Protein AF-A0A0F9VA34-F1 (afdb_monomer_lite)

Secondary structure (DSSP, 8-state):
----B-TT-PBPPHHHHHHHHHHHHHTS-HHHHHHHHHHHHHHHHHHHHHHHHHHHHTHHHHHHHHHHHHHHHHHHHHHHHHHHHHHHHHHHHHHHTT-

Radius of gyration: 20.45 Å; chains: 1; bounding box: 31×44×53 Å

Sequence (99 aa):
MKFWKDKEGKELTYKEFIGRWKDGIQKITPLQQARVQVRSTIIMLIGILAGIIVSIMNFNKIWWVTIILVGVFGFTFMQFVGLMQKKNVLENFERGYIG

Structure (mmCIF, N/CA/C/O backbone):
data_AF-A0A0F9VA34-F1
#
_entry.id   AF-A0A0F9VA34-F1
#
loop_
_atom_site.group_PDB
_atom_site.id
_atom_site.type_symbol
_atom_site.label_atom_id
_atom_site.label_alt_id
_atom_site.label_comp_id
_atom_site.label_asym_id
_atom_site.label_entity_id
_atom_site.label_seq_id
_atom_site.pdbx_PDB_ins_code
_atom_site.Cartn_x
_atom_site.Cartn_y
_atom_site.Cartn_z
_atom_site.occupancy
_atom_site.B_iso_or_equiv
_atom_site.auth_seq_id
_atom_site.auth_comp_id
_atom_site.auth_asym_id
_atom_site.auth_atom_id
_atom_site.pdbx_PDB_model_num
ATOM 1 N N . MET A 1 1 ? -8.102 -33.375 -6.375 1.00 42.12 1 MET A N 1
ATOM 2 C CA . MET A 1 1 ? -7.945 -31.903 -6.430 1.00 42.12 1 MET A CA 1
ATOM 3 C C . MET A 1 1 ? -7.179 -31.540 -7.700 1.00 42.12 1 MET A C 1
ATOM 5 O O . MET A 1 1 ? -5.990 -31.807 -7.761 1.00 42.12 1 MET A O 1
ATOM 9 N N . LYS A 1 2 ? -7.848 -31.018 -8.740 1.00 49.34 2 LYS A N 1
ATOM 10 C CA . LYS A 1 2 ? -7.218 -30.588 -10.007 1.00 49.34 2 LYS A CA 1
ATOM 11 C C . LYS A 1 2 ? -7.083 -29.070 -9.990 1.00 49.34 2 LYS A C 1
ATOM 13 O O . LYS A 1 2 ? -8.072 -28.397 -10.252 1.00 49.34 2 LYS A O 1
ATOM 18 N N . PHE A 1 3 ? -5.922 -28.542 -9.604 1.00 58.56 3 PHE A N 1
ATOM 19 C CA . PHE A 1 3 ? -5.845 -27.126 -9.217 1.00 58.56 3 PHE A CA 1
ATOM 20 C C . PHE A 1 3 ? -5.118 -26.192 -10.191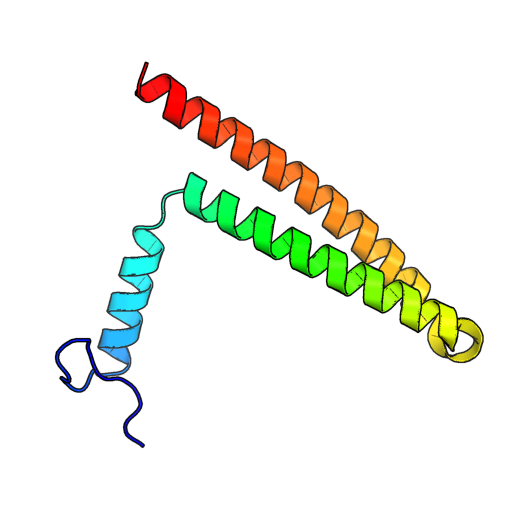 1.00 58.56 3 PHE A C 1
ATOM 22 O O . PHE A 1 3 ? -5.269 -24.986 -10.052 1.00 58.56 3 PHE A O 1
ATOM 29 N N . TRP A 1 4 ? -4.413 -26.683 -11.217 1.00 58.34 4 TRP A N 1
ATOM 30 C CA . TRP A 1 4 ? -3.712 -25.790 -12.153 1.00 58.34 4 TRP A CA 1
ATOM 31 C C . TRP A 1 4 ? -3.734 -26.372 -13.570 1.00 58.34 4 TRP A C 1
ATOM 33 O O . TRP A 1 4 ? -3.036 -27.338 -13.866 1.00 58.34 4 TRP A O 1
ATOM 43 N N . LYS A 1 5 ? -4.581 -25.817 -14.443 1.00 63.84 5 LYS A N 1
ATOM 44 C CA . LYS A 1 5 ? -4.582 -26.105 -15.884 1.00 63.84 5 LYS A CA 1
ATOM 45 C C . LYS A 1 5 ? -4.065 -24.889 -16.644 1.00 63.84 5 LYS A C 1
ATOM 47 O O . LYS A 1 5 ? -4.365 -23.758 -16.270 1.00 63.84 5 LYS A O 1
ATOM 52 N N . ASP A 1 6 ? -3.295 -25.132 -17.696 1.00 65.06 6 ASP A N 1
ATOM 53 C CA . ASP A 1 6 ? -2.885 -24.105 -18.656 1.00 65.06 6 ASP A CA 1
ATOM 54 C C . ASP A 1 6 ? -4.099 -23.578 -19.456 1.00 65.06 6 ASP A C 1
ATOM 56 O O . ASP A 1 6 ? -5.162 -24.202 -19.455 1.00 65.06 6 ASP A O 1
ATOM 60 N N . LYS A 1 7 ? -3.944 -22.474 -20.198 1.00 65.88 7 LYS A N 1
ATOM 61 C CA . LYS A 1 7 ? -4.950 -21.932 -21.135 1.00 65.88 7 LYS A CA 1
ATOM 62 C C . LYS A 1 7 ? -5.392 -22.956 -22.193 1.00 65.88 7 LYS A C 1
ATOM 64 O O . LYS A 1 7 ? -6.493 -22.849 -22.717 1.00 65.88 7 LYS A O 1
ATOM 69 N N . GLU A 1 8 ? -4.557 -23.962 -22.455 1.00 72.44 8 GLU A N 1
ATOM 70 C CA . GLU A 1 8 ? -4.815 -25.100 -23.353 1.00 72.44 8 GLU A CA 1
ATOM 71 C C . GLU A 1 8 ? -5.363 -26.350 -22.632 1.00 72.44 8 GLU A C 1
ATOM 73 O O . GLU A 1 8 ? -5.491 -27.416 -23.227 1.00 72.44 8 GLU A O 1
ATOM 78 N N . GLY A 1 9 ? -5.651 -26.268 -21.330 1.00 66.50 9 GLY A N 1
ATOM 79 C CA . GLY A 1 9 ? -6.235 -27.366 -20.556 1.00 66.50 9 GLY A CA 1
ATOM 80 C C . GLY A 1 9 ? -5.257 -28.452 -20.086 1.00 66.50 9 GLY A C 1
ATOM 81 O O . GLY A 1 9 ? -5.699 -29.394 -19.423 1.00 66.50 9 GLY A O 1
ATOM 82 N N . LYS A 1 10 ? -3.952 -28.319 -20.369 1.00 74.50 10 LYS A N 1
ATOM 83 C CA . LYS A 1 10 ? -2.893 -29.224 -19.882 1.00 74.50 10 LYS A CA 1
ATOM 84 C C . LYS A 1 10 ? -2.678 -29.056 -18.378 1.00 74.50 10 LYS A C 1
ATOM 86 O O . LYS A 1 10 ? -2.666 -27.933 -17.877 1.00 74.50 10 LYS A O 1
ATOM 91 N N . GLU A 1 11 ? -2.532 -30.167 -17.661 1.00 74.31 11 GLU A N 1
ATOM 92 C CA . GLU A 1 11 ? -2.277 -30.159 -16.218 1.00 74.31 11 GLU A CA 1
ATOM 93 C C . GLU A 1 11 ? -0.861 -29.634 -15.956 1.00 74.31 11 GLU A C 1
ATOM 95 O O . GLU A 1 11 ? 0.113 -30.185 -16.458 1.00 74.31 11 GLU A O 1
ATOM 100 N N . LEU A 1 12 ? -0.761 -28.531 -15.215 1.00 69.44 12 LEU A N 1
ATOM 101 C CA . LEU A 1 12 ? 0.508 -27.908 -14.855 1.00 69.44 12 LEU A CA 1
ATOM 102 C C . LEU A 1 12 ? 0.987 -28.468 -13.523 1.00 69.44 12 LEU A C 1
ATOM 104 O O . LEU A 1 12 ? 0.263 -28.444 -12.522 1.00 69.44 12 LEU A O 1
ATOM 108 N N . THR A 1 13 ? 2.242 -28.907 -13.482 1.00 82.19 13 THR A N 1
ATOM 109 C CA . THR A 1 13 ? 2.874 -29.258 -12.210 1.00 82.19 13 THR A CA 1
ATOM 110 C C . THR A 1 13 ? 3.101 -27.980 -11.399 1.00 82.19 13 THR A C 1
ATOM 112 O O . THR A 1 13 ? 3.439 -26.937 -11.957 1.00 82.19 13 THR A O 1
ATOM 115 N N . TYR A 1 14 ? 2.995 -28.038 -10.067 1.00 76.62 14 TYR A N 1
ATOM 116 C CA . TYR A 1 14 ? 3.253 -26.879 -9.193 1.00 76.62 14 TYR A CA 1
ATOM 117 C C . TYR A 1 14 ? 4.604 -26.192 -9.485 1.00 76.62 14 TYR A C 1
ATOM 119 O O . TYR A 1 14 ? 4.690 -24.966 -9.505 1.00 76.62 14 TYR A O 1
ATOM 127 N N . LYS A 1 15 ? 5.648 -26.976 -9.796 1.00 80.06 15 LYS A N 1
ATOM 128 C CA . LYS A 1 15 ? 6.967 -26.462 -10.205 1.00 80.06 15 LYS A CA 1
ATOM 129 C C . LYS A 1 15 ? 6.906 -25.629 -11.491 1.00 80.06 15 LYS A C 1
ATOM 131 O O . LYS A 1 15 ? 7.536 -24.579 -11.563 1.00 80.06 15 LYS A O 1
ATOM 136 N N . GLU A 1 16 ? 6.131 -26.067 -12.480 1.00 78.62 16 GLU A N 1
ATOM 137 C CA . GLU A 1 16 ? 5.958 -25.355 -13.751 1.00 78.62 16 GLU A CA 1
ATOM 138 C C . GLU A 1 16 ? 5.103 -24.099 -13.580 1.00 78.62 16 GLU A C 1
ATOM 140 O O . GLU A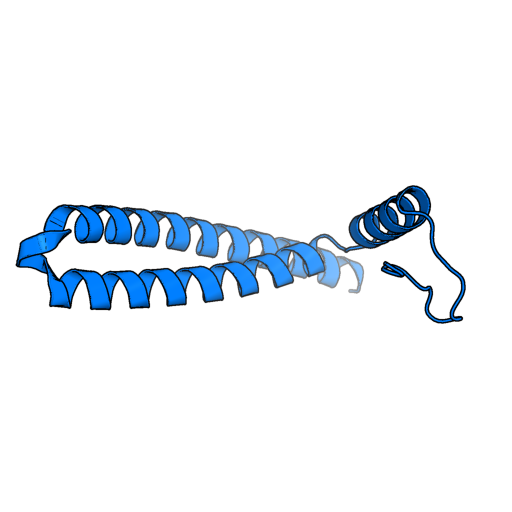 1 16 ? 5.420 -23.058 -14.152 1.00 78.62 16 GLU A O 1
ATOM 145 N N . PHE A 1 17 ? 4.059 -24.163 -12.748 1.00 81.06 17 PHE A N 1
ATOM 146 C CA . PHE A 1 17 ? 3.253 -22.996 -12.394 1.00 81.06 17 PHE A CA 1
ATOM 147 C C . PHE A 1 17 ? 4.104 -21.909 -11.725 1.00 81.06 17 PHE A C 1
ATOM 149 O O . PHE A 1 17 ? 4.084 -20.761 -12.164 1.00 81.06 17 PHE A O 1
ATOM 156 N N . ILE A 1 18 ? 4.903 -22.270 -10.713 1.00 81.50 18 ILE A N 1
ATOM 157 C CA . ILE A 1 18 ? 5.802 -21.329 -10.030 1.00 81.50 18 ILE A CA 1
ATOM 158 C C . ILE A 1 18 ? 6.866 -20.782 -10.986 1.00 81.50 18 ILE A C 1
ATOM 160 O O . ILE A 1 18 ? 7.145 -19.584 -10.949 1.00 81.50 18 ILE A O 1
ATOM 164 N N . GLY A 1 19 ? 7.426 -21.621 -11.865 1.00 83.56 19 GLY A N 1
ATOM 165 C CA . GLY A 1 19 ? 8.370 -21.184 -12.895 1.00 83.56 19 GLY A CA 1
ATOM 166 C C . GLY A 1 19 ? 7.768 -20.114 -13.808 1.00 83.56 19 GLY A C 1
ATOM 167 O O . GLY A 1 19 ? 8.316 -19.021 -13.926 1.00 83.56 19 GLY A O 1
ATOM 168 N N . ARG A 1 20 ? 6.582 -20.376 -14.370 1.00 80.69 20 ARG A N 1
ATOM 169 C CA . ARG A 1 20 ? 5.869 -19.429 -15.246 1.00 80.69 20 ARG A CA 1
ATOM 170 C C . ARG A 1 20 ? 5.422 -18.163 -14.518 1.00 80.69 20 ARG A C 1
ATOM 172 O O . ARG A 1 20 ? 5.468 -17.076 -15.088 1.00 80.69 20 ARG A O 1
ATOM 179 N N . TRP A 1 21 ? 4.997 -18.286 -13.264 1.00 79.62 21 TRP A N 1
ATOM 180 C CA . TRP A 1 21 ? 4.627 -17.146 -12.427 1.00 79.62 21 TRP A CA 1
ATOM 181 C C . TRP A 1 21 ? 5.831 -16.240 -12.148 1.00 79.62 21 TRP A C 1
ATOM 183 O O . TRP A 1 21 ? 5.735 -15.022 -12.302 1.00 79.62 21 TRP A O 1
ATOM 193 N N . LYS A 1 22 ? 6.987 -16.829 -11.815 1.00 80.94 22 LYS A N 1
ATOM 194 C CA . LYS A 1 22 ? 8.236 -16.097 -11.583 1.00 80.94 22 LYS A CA 1
ATOM 195 C C . LYS A 1 22 ? 8.714 -15.383 -12.850 1.00 80.94 22 LYS A C 1
ATOM 197 O O . LYS A 1 22 ? 9.038 -14.201 -12.777 1.00 80.94 22 LYS A O 1
ATOM 202 N N . ASP A 1 23 ? 8.678 -16.058 -13.997 1.00 83.12 23 ASP A N 1
ATOM 203 C CA . ASP A 1 23 ? 8.975 -15.458 -15.305 1.00 83.12 23 ASP A CA 1
ATOM 204 C C . ASP A 1 23 ? 8.036 -14.292 -15.629 1.00 83.12 23 ASP A C 1
ATOM 206 O O . ASP A 1 23 ? 8.465 -13.252 -16.127 1.00 83.12 23 ASP A O 1
ATOM 210 N N . GLY A 1 24 ? 6.744 -14.445 -15.327 1.00 78.06 24 GLY A N 1
ATOM 211 C CA . GLY A 1 24 ? 5.754 -13.386 -15.498 1.00 78.06 24 GLY A CA 1
ATOM 212 C C . GLY A 1 24 ? 6.073 -12.151 -14.657 1.00 78.06 24 GLY A C 1
ATOM 213 O O . GLY A 1 24 ? 5.984 -11.035 -15.160 1.00 78.06 24 GLY A O 1
ATOM 214 N N . ILE A 1 25 ? 6.503 -12.344 -13.408 1.00 75.94 25 ILE A N 1
ATOM 215 C CA . ILE A 1 25 ? 6.890 -11.249 -12.508 1.00 75.94 25 ILE A CA 1
ATOM 216 C C . ILE A 1 25 ? 8.172 -10.561 -12.968 1.00 75.94 25 ILE A C 1
ATOM 218 O O . ILE A 1 25 ? 8.247 -9.336 -12.920 1.00 75.94 25 ILE A O 1
ATOM 222 N N . GLN A 1 26 ? 9.162 -11.316 -13.446 1.00 77.56 26 GLN A N 1
ATOM 223 C CA . GLN A 1 26 ? 10.417 -10.746 -13.948 1.00 77.56 26 GLN A CA 1
ATOM 224 C C . GLN A 1 26 ? 10.222 -9.867 -15.188 1.00 77.56 26 GLN A C 1
ATOM 226 O O . GLN A 1 26 ? 11.019 -8.965 -15.428 1.00 77.56 26 GLN A O 1
ATOM 231 N N . LYS A 1 27 ? 9.155 -10.101 -15.959 1.00 81.12 27 LYS A N 1
ATOM 232 C CA . LYS A 1 27 ? 8.813 -9.312 -17.150 1.00 81.12 27 LYS A CA 1
ATOM 233 C C . LYS A 1 27 ? 8.034 -8.029 -16.841 1.00 81.12 27 LYS A C 1
ATOM 235 O O . LYS A 1 27 ? 7.777 -7.252 -17.758 1.00 81.12 27 LYS A O 1
ATOM 240 N N . ILE A 1 28 ? 7.639 -7.789 -15.588 1.00 79.44 28 ILE A N 1
ATOM 241 C CA . ILE A 1 28 ? 6.927 -6.561 -15.211 1.00 79.44 28 ILE A CA 1
ATOM 242 C C . ILE A 1 28 ? 7.912 -5.392 -15.229 1.00 79.44 28 ILE A C 1
ATOM 244 O O . ILE A 1 28 ? 8.923 -5.402 -14.529 1.00 79.44 28 ILE A O 1
ATOM 248 N N . THR A 1 29 ? 7.593 -4.355 -16.004 1.00 83.69 29 THR A N 1
ATOM 249 C CA . THR A 1 29 ? 8.430 -3.148 -16.063 1.00 83.69 29 THR A CA 1
ATOM 250 C C . THR A 1 29 ? 8.425 -2.402 -14.722 1.00 83.69 29 THR A C 1
ATOM 252 O O . THR A 1 29 ? 7.407 -2.398 -14.015 1.00 83.69 29 THR A O 1
ATOM 255 N N . PRO A 1 30 ? 9.518 -1.704 -14.365 1.00 83.38 30 PRO A N 1
ATOM 256 C CA . PRO A 1 30 ? 9.575 -0.911 -13.139 1.00 83.38 30 PRO A CA 1
ATOM 257 C C . PRO A 1 30 ? 8.426 0.103 -13.016 1.00 83.38 30 PRO A C 1
ATOM 259 O O . PRO A 1 30 ? 7.881 0.284 -11.923 1.00 83.38 30 PRO A O 1
ATOM 262 N N . LEU A 1 31 ? 7.994 0.720 -14.126 1.00 84.81 31 LEU A N 1
ATOM 263 C CA . LEU A 1 31 ? 6.857 1.642 -14.127 1.00 84.81 31 LEU A CA 1
ATOM 264 C C . LEU A 1 31 ? 5.528 0.927 -13.851 1.00 84.81 31 LEU A C 1
ATOM 266 O O . LEU A 1 31 ? 4.704 1.428 -13.078 1.00 84.81 31 LEU A O 1
ATOM 270 N N . GLN A 1 32 ? 5.302 -0.248 -14.447 1.00 85.56 32 GLN A N 1
ATOM 271 C CA . GLN A 1 32 ? 4.106 -1.048 -14.169 1.00 85.56 32 GLN A CA 1
ATOM 272 C C . GLN A 1 32 ? 4.063 -1.486 -12.703 1.00 85.56 32 GLN A C 1
ATOM 274 O O . GLN A 1 32 ? 3.016 -1.361 -12.065 1.00 85.56 32 GLN A O 1
ATOM 279 N N . GLN A 1 33 ? 5.196 -1.917 -12.142 1.00 88.12 33 GLN A N 1
ATOM 280 C CA . GLN A 1 33 ? 5.301 -2.272 -10.728 1.00 88.12 33 GLN A CA 1
ATOM 281 C C . GLN A 1 33 ? 4.972 -1.074 -9.825 1.00 88.12 33 GLN A C 1
ATOM 283 O O . GLN A 1 33 ? 4.138 -1.194 -8.927 1.00 88.12 33 GLN A O 1
ATOM 288 N N . ALA A 1 34 ? 5.554 0.099 -10.101 1.00 89.50 34 ALA A N 1
ATOM 289 C CA . ALA A 1 34 ? 5.276 1.324 -9.355 1.00 89.50 34 ALA A CA 1
ATOM 290 C C . ALA A 1 34 ? 3.794 1.729 -9.448 1.00 89.50 34 ALA A C 1
ATOM 292 O O . ALA A 1 34 ? 3.182 2.089 -8.443 1.00 89.50 34 ALA A O 1
ATOM 293 N N . ARG A 1 35 ? 3.174 1.613 -10.630 1.00 88.75 35 ARG A N 1
ATOM 294 C CA . ARG A 1 35 ? 1.751 1.924 -10.839 1.00 88.75 35 ARG A CA 1
ATOM 295 C C . ARG A 1 35 ? 0.832 1.002 -10.036 1.00 88.75 35 ARG A C 1
ATOM 297 O O . ARG A 1 35 ? -0.139 1.483 -9.452 1.00 88.75 35 ARG A O 1
ATOM 304 N N . VAL A 1 36 ? 1.120 -0.299 -10.010 1.00 91.06 36 VAL A N 1
ATOM 305 C CA . VAL A 1 36 ? 0.364 -1.264 -9.196 1.00 91.06 36 VAL A CA 1
ATOM 306 C C . VAL A 1 36 ? 0.541 -0.951 -7.715 1.00 91.06 36 VAL A C 1
ATOM 308 O O . VAL A 1 36 ? -0.448 -0.883 -6.992 1.00 91.06 36 VAL A O 1
ATOM 311 N N . GLN A 1 37 ? 1.769 -0.678 -7.277 1.00 92.31 37 GLN A N 1
ATOM 312 C CA . GLN A 1 37 ? 2.058 -0.387 -5.877 1.00 92.31 37 GLN A CA 1
ATOM 313 C C . GLN A 1 37 ? 1.327 0.868 -5.384 1.00 92.31 37 GLN A C 1
ATOM 315 O O . GLN A 1 37 ? 0.690 0.820 -4.338 1.00 92.31 37 GLN A O 1
ATOM 320 N N . VAL A 1 38 ? 1.319 1.948 -6.174 1.00 93.25 38 VAL A N 1
ATOM 321 C CA . VAL A 1 38 ? 0.546 3.170 -5.886 1.00 93.25 38 VAL A CA 1
ATOM 322 C C . VAL A 1 38 ? -0.941 2.851 -5.696 1.00 93.25 38 VAL A C 1
ATOM 324 O O . VAL A 1 3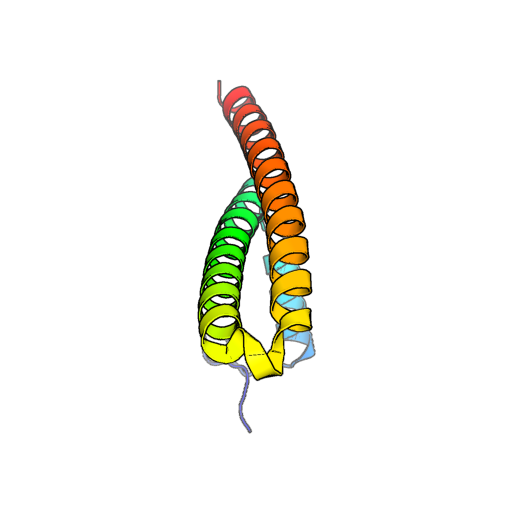8 ? -1.536 3.281 -4.710 1.00 93.25 38 V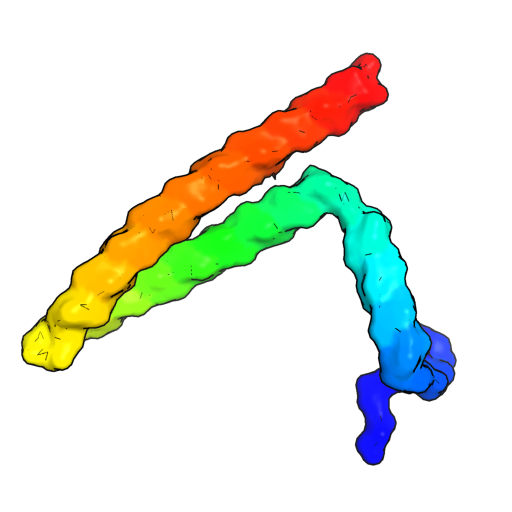AL A O 1
ATOM 327 N N . ARG A 1 39 ? -1.548 2.062 -6.595 1.00 93.19 39 ARG A N 1
ATOM 328 C CA . ARG A 1 39 ? -2.966 1.669 -6.486 1.00 93.19 39 ARG A CA 1
ATOM 329 C C . ARG A 1 39 ? -3.239 0.843 -5.229 1.00 93.19 39 ARG A C 1
ATOM 331 O O . ARG A 1 39 ? -4.207 1.119 -4.526 1.00 93.19 39 ARG A O 1
ATOM 338 N N . SER A 1 40 ? -2.381 -0.126 -4.921 1.00 93.31 40 SER A N 1
ATOM 339 C CA . SER A 1 40 ? -2.509 -0.946 -3.713 1.00 93.31 40 SER A CA 1
ATOM 340 C C . SER A 1 40 ? -2.387 -0.107 -2.441 1.00 93.31 40 SER A C 1
ATOM 342 O O . SER A 1 40 ? -3.171 -0.286 -1.513 1.00 93.31 40 SER A O 1
ATOM 344 N N . THR A 1 41 ? -1.463 0.857 -2.403 1.00 93.00 41 THR A N 1
ATOM 345 C CA . THR A 1 41 ? -1.305 1.760 -1.256 1.00 93.00 41 THR A CA 1
ATOM 346 C C . THR A 1 41 ? -2.520 2.663 -1.049 1.00 93.00 41 THR A C 1
ATOM 348 O O . THR A 1 41 ? -2.896 2.894 0.096 1.00 93.00 41 THR A O 1
ATOM 351 N N . ILE A 1 42 ? -3.201 3.101 -2.114 1.00 93.31 42 ILE A N 1
ATOM 352 C CA . ILE A 1 42 ? -4.474 3.840 -1.991 1.00 93.31 42 ILE A CA 1
ATOM 353 C C . ILE A 1 42 ? -5.543 2.975 -1.314 1.00 93.31 42 ILE A C 1
ATOM 355 O O . ILE A 1 42 ? -6.224 3.445 -0.406 1.00 93.31 42 ILE A O 1
ATOM 359 N N . ILE A 1 43 ? -5.669 1.704 -1.707 1.00 96.12 43 ILE A N 1
ATOM 360 C CA . ILE A 1 43 ? -6.626 0.776 -1.085 1.00 96.12 43 ILE A CA 1
ATOM 361 C C . ILE A 1 43 ? -6.300 0.585 0.403 1.00 96.12 43 ILE A C 1
ATOM 363 O O . ILE A 1 43 ? -7.203 0.628 1.238 1.00 96.12 43 ILE A O 1
ATOM 367 N N . MET A 1 44 ? -5.016 0.440 0.752 1.00 95.56 44 MET A N 1
ATOM 368 C CA . MET A 1 44 ? -4.589 0.360 2.154 1.00 95.56 44 MET A CA 1
ATOM 369 C C . MET A 1 44 ? -4.953 1.625 2.939 1.00 95.56 44 MET A C 1
ATOM 371 O O . MET A 1 44 ? -5.485 1.512 4.039 1.00 95.56 44 MET A O 1
ATOM 375 N N . LEU A 1 45 ? -4.732 2.818 2.376 1.00 95.75 45 LEU A N 1
ATOM 376 C CA . LEU A 1 45 ? -5.106 4.084 3.017 1.00 95.75 45 LEU A CA 1
ATOM 377 C C . LEU A 1 45 ? -6.613 4.169 3.289 1.00 95.75 45 LEU A C 1
ATOM 379 O O . LEU A 1 45 ? -7.007 4.592 4.373 1.00 95.75 45 LEU A O 1
ATOM 383 N N . ILE A 1 46 ? -7.451 3.714 2.352 1.00 96.56 46 ILE A N 1
ATOM 384 C CA . ILE A 1 46 ? -8.908 3.648 2.545 1.00 96.56 46 ILE A CA 1
ATOM 385 C C . ILE A 1 46 ? -9.258 2.689 3.692 1.00 96.56 46 ILE A C 1
ATOM 387 O O . ILE A 1 46 ? -10.063 3.033 4.555 1.00 96.56 46 ILE A O 1
ATOM 391 N N . GLY A 1 47 ? -8.629 1.511 3.738 1.00 96.81 47 GLY A N 1
ATOM 392 C CA . GLY A 1 47 ? -8.834 0.542 4.818 1.00 96.81 47 GLY A CA 1
ATOM 393 C C . GLY A 1 47 ? -8.422 1.081 6.191 1.00 96.81 47 GLY A C 1
ATOM 394 O O . GLY A 1 47 ? -9.152 0.906 7.165 1.00 96.81 47 GLY A O 1
ATOM 395 N N . ILE A 1 48 ? -7.295 1.796 6.264 1.00 96.31 48 ILE A N 1
ATOM 396 C CA . ILE A 1 48 ? -6.833 2.444 7.497 1.00 96.31 48 ILE A CA 1
ATOM 397 C C . ILE A 1 48 ? -7.824 3.529 7.932 1.00 96.31 48 ILE A C 1
ATOM 399 O O . ILE A 1 48 ? -8.201 3.557 9.100 1.00 96.31 48 ILE A O 1
ATOM 403 N N . LEU A 1 49 ? -8.298 4.378 7.012 1.00 95.44 49 LEU A N 1
ATOM 404 C CA . LEU A 1 49 ? -9.306 5.402 7.315 1.00 95.44 49 LEU A CA 1
ATOM 405 C C . LEU A 1 49 ? -10.603 4.785 7.849 1.00 95.44 49 LEU A C 1
ATOM 407 O O . LEU A 1 49 ? -11.120 5.239 8.867 1.00 95.44 49 LEU A O 1
ATOM 411 N N . ALA A 1 50 ? -11.095 3.717 7.218 1.00 96.25 50 ALA A N 1
ATOM 412 C CA . ALA A 1 50 ? -12.259 2.985 7.708 1.00 96.25 50 ALA A CA 1
ATOM 413 C C . ALA A 1 50 ? -12.017 2.412 9.117 1.00 96.25 50 ALA A C 1
ATOM 415 O O . ALA A 1 50 ? -12.869 2.547 9.996 1.00 96.25 50 ALA A O 1
ATOM 416 N N . GLY A 1 51 ? -10.835 1.838 9.362 1.00 94.62 51 GLY A N 1
ATOM 417 C CA . GLY A 1 51 ? -10.431 1.350 10.681 1.00 94.62 51 GLY A CA 1
ATOM 418 C C . GLY A 1 51 ? -10.407 2.452 11.742 1.00 94.62 51 GLY A C 1
ATOM 419 O O . GLY A 1 51 ? -10.904 2.243 12.847 1.00 94.62 51 GLY A O 1
ATOM 420 N N . ILE A 1 52 ? -9.887 3.639 11.406 1.00 94.75 52 ILE A N 1
ATOM 421 C CA . ILE A 1 52 ? -9.871 4.803 12.304 1.00 94.75 52 ILE A CA 1
ATOM 422 C C . ILE A 1 52 ? -11.301 5.196 12.676 1.00 94.75 52 ILE A C 1
ATOM 424 O O . ILE A 1 52 ? -11.593 5.357 13.859 1.00 94.75 52 ILE A O 1
ATOM 428 N N . ILE A 1 53 ? -12.203 5.294 11.695 1.00 94.12 53 ILE A N 1
ATOM 429 C CA . ILE A 1 53 ? -13.613 5.647 11.919 1.00 94.12 53 ILE A CA 1
ATOM 430 C C . ILE A 1 53 ? -14.270 4.658 12.892 1.00 94.12 53 ILE A C 1
ATOM 432 O O . ILE A 1 53 ? -14.847 5.069 13.899 1.00 94.12 53 ILE A O 1
ATOM 436 N N . VAL A 1 54 ? -14.126 3.351 12.649 1.00 93.50 54 VAL A N 1
ATOM 437 C CA . VAL A 1 54 ? -14.697 2.301 13.513 1.00 93.50 54 VAL A CA 1
ATOM 438 C C . VAL A 1 54 ? -14.087 2.323 14.920 1.00 93.50 54 VAL A C 1
ATOM 440 O O . VAL A 1 54 ? -14.796 2.116 15.911 1.00 93.50 54 VAL A O 1
ATOM 443 N N . SER A 1 55 ? -12.785 2.595 15.023 1.00 93.19 55 SER A N 1
ATOM 444 C CA . SER A 1 55 ? -12.071 2.679 16.299 1.00 93.19 55 SER A CA 1
ATOM 445 C C . SER A 1 55 ? -12.514 3.893 17.121 1.00 93.19 55 SER A C 1
ATOM 447 O O . SER A 1 55 ? -12.719 3.778 18.328 1.00 93.19 55 SER A O 1
ATOM 449 N N . ILE A 1 56 ? -12.752 5.040 16.475 1.00 90.75 56 ILE A N 1
ATOM 450 C CA . ILE A 1 56 ? -13.292 6.245 17.123 1.00 90.75 56 ILE A CA 1
ATOM 451 C C . ILE A 1 56 ? -14.725 6.003 17.614 1.00 90.75 56 ILE A C 1
ATOM 453 O O . ILE A 1 56 ? -15.059 6.391 18.730 1.00 90.75 56 ILE A O 1
ATOM 457 N N . MET A 1 57 ? -15.563 5.297 16.851 1.00 91.00 57 MET A N 1
ATOM 458 C CA . MET A 1 57 ? -16.916 4.939 17.307 1.00 91.00 57 MET A CA 1
ATOM 459 C C . MET A 1 57 ? -16.911 4.050 18.565 1.00 91.00 57 MET A C 1
ATOM 461 O O . MET A 1 57 ? -17.865 4.071 19.337 1.00 91.00 57 MET A O 1
ATOM 465 N N . ASN A 1 58 ? -15.831 3.297 18.801 1.00 90.88 58 ASN A N 1
ATOM 466 C CA . ASN A 1 58 ? -15.654 2.415 19.959 1.00 90.88 58 ASN A CA 1
ATOM 467 C C . ASN A 1 58 ? -14.558 2.903 20.924 1.00 90.88 58 ASN A C 1
ATOM 469 O O . ASN A 1 58 ? -13.950 2.098 21.636 1.00 90.88 58 ASN A O 1
ATOM 473 N N . PHE A 1 59 ? -14.307 4.216 20.970 1.00 81.69 59 PHE A N 1
ATOM 474 C CA . PHE A 1 59 ? -13.136 4.796 21.636 1.00 81.69 59 PHE A CA 1
ATOM 475 C C . PHE A 1 59 ? -12.974 4.364 23.101 1.00 81.69 59 PHE A C 1
ATOM 477 O O . PHE A 1 59 ? -11.876 4.003 23.516 1.00 81.69 59 PHE A O 1
ATOM 484 N N . ASN A 1 60 ? -14.070 4.282 23.862 1.00 84.12 60 ASN A N 1
ATOM 485 C CA . ASN A 1 60 ? -14.045 3.881 25.277 1.00 84.12 60 ASN A CA 1
ATOM 486 C C . ASN A 1 60 ? -13.504 2.460 25.516 1.00 84.12 60 ASN A C 1
ATOM 488 O O . ASN A 1 60 ? -13.094 2.144 26.629 1.00 84.12 60 ASN A O 1
ATOM 492 N N . LYS A 1 61 ? -13.509 1.597 24.493 1.00 84.31 61 LYS A N 1
ATOM 493 C CA . LYS A 1 61 ? -13.016 0.216 24.582 1.00 84.31 61 LYS A CA 1
ATOM 494 C C . LYS A 1 61 ? -11.664 0.017 23.904 1.00 84.31 61 LYS A C 1
ATOM 496 O O . LYS A 1 61 ? -10.952 -0.911 24.271 1.00 84.31 61 LYS A O 1
ATOM 501 N N . ILE A 1 62 ? -11.331 0.836 22.901 1.00 90.50 62 ILE A N 1
ATOM 502 C CA . ILE A 1 62 ? -10.210 0.559 21.989 1.00 90.50 62 ILE A CA 1
ATOM 503 C C . ILE A 1 62 ? -9.371 1.811 21.656 1.00 90.50 62 ILE A C 1
ATOM 505 O O . ILE A 1 62 ? -8.824 1.942 20.561 1.00 90.50 62 ILE A O 1
ATOM 509 N N . TRP A 1 63 ? -9.237 2.746 22.600 1.00 88.19 63 TRP A N 1
ATOM 510 C CA . TRP A 1 63 ? -8.527 4.018 22.393 1.00 88.19 63 TRP A CA 1
ATOM 511 C C . TRP A 1 63 ? -7.071 3.855 21.910 1.00 88.19 63 TRP A C 1
ATOM 513 O O . TRP A 1 63 ? -6.610 4.629 21.069 1.00 88.19 63 TRP A O 1
ATOM 523 N N . TRP A 1 64 ? -6.357 2.819 22.365 1.00 92.06 64 TRP A N 1
ATOM 524 C CA . TRP A 1 64 ? -4.985 2.530 21.924 1.00 92.06 64 TRP A CA 1
ATOM 525 C C . TRP A 1 64 ? -4.906 2.122 20.446 1.00 92.06 64 TRP A C 1
ATOM 527 O O . TRP A 1 64 ? -3.949 2.488 19.764 1.00 92.06 64 TRP A O 1
ATOM 537 N N . VAL A 1 65 ? -5.913 1.414 19.916 1.00 92.56 65 VAL A N 1
ATOM 538 C CA . VAL A 1 65 ? -5.958 1.052 18.487 1.00 92.56 65 VAL A CA 1
ATOM 539 C C . VAL A 1 65 ? -6.122 2.302 17.637 1.00 92.56 65 VAL A C 1
ATOM 541 O O . VAL A 1 65 ? -5.473 2.407 16.601 1.00 92.56 65 VAL A O 1
ATOM 544 N N . THR A 1 66 ? -6.893 3.290 18.095 1.00 92.19 66 THR A N 1
ATOM 545 C CA . THR A 1 66 ? -7.016 4.578 17.400 1.00 92.19 66 THR A CA 1
ATOM 546 C C . THR A 1 66 ? -5.657 5.265 17.261 1.00 92.19 66 THR A C 1
ATOM 548 O O . THR A 1 66 ? -5.304 5.695 16.166 1.00 92.19 66 THR A O 1
ATOM 551 N N . ILE A 1 67 ? -4.861 5.318 18.335 1.00 93.56 67 ILE A N 1
ATOM 552 C CA . ILE A 1 67 ? -3.518 5.926 18.307 1.00 93.56 67 ILE A CA 1
ATOM 553 C C . ILE A 1 67 ? -2.603 5.187 17.321 1.00 93.56 67 ILE A C 1
ATOM 555 O O . ILE A 1 67 ? -1.938 5.822 16.501 1.00 93.56 67 ILE A O 1
ATOM 559 N N . ILE A 1 68 ? -2.604 3.851 17.356 1.00 95.50 68 ILE A N 1
ATOM 560 C CA . ILE A 1 68 ? -1.806 3.029 16.435 1.00 95.50 68 ILE A CA 1
ATOM 561 C C . ILE A 1 68 ? -2.232 3.277 14.987 1.00 95.50 68 ILE A C 1
ATOM 563 O O . ILE A 1 68 ? -1.381 3.498 14.129 1.00 95.50 68 ILE A O 1
ATOM 567 N N . LEU A 1 69 ? -3.535 3.279 14.705 1.00 95.19 69 LEU A N 1
ATOM 568 C CA . LEU A 1 69 ? -4.052 3.480 13.355 1.00 95.19 69 LEU A CA 1
ATOM 569 C C . LEU A 1 69 ? -3.714 4.868 12.805 1.00 95.19 69 LEU A C 1
ATOM 571 O O . LEU A 1 69 ? -3.386 4.978 11.628 1.00 95.19 69 LEU A O 1
ATOM 575 N N . VAL A 1 70 ? -3.723 5.909 13.641 1.00 94.62 70 VAL A N 1
ATOM 576 C CA . VAL A 1 70 ? -3.273 7.253 13.247 1.00 94.62 70 VAL A CA 1
ATOM 577 C C . VAL A 1 70 ? -1.775 7.261 12.920 1.00 94.62 70 VAL A C 1
ATOM 579 O O . VAL A 1 70 ? -1.374 7.820 11.899 1.00 94.62 70 VAL A O 1
ATOM 582 N N . GLY A 1 71 ? -0.945 6.591 13.725 1.00 96.38 71 GLY A N 1
ATOM 583 C CA . GLY A 1 71 ? 0.486 6.443 13.434 1.00 96.38 71 GLY A CA 1
ATOM 584 C C . GLY A 1 71 ? 0.746 5.695 12.120 1.00 96.38 71 GLY A C 1
ATOM 585 O O . GLY A 1 71 ? 1.514 6.152 11.271 1.00 96.38 71 GLY A O 1
ATOM 586 N N . VAL A 1 72 ? 0.044 4.578 11.908 1.00 96.31 72 VAL A N 1
ATOM 587 C CA . VAL A 1 72 ? 0.117 3.778 10.674 1.00 96.31 72 VAL A CA 1
ATOM 588 C C . VAL A 1 72 ? -0.388 4.569 9.469 1.00 96.31 72 VAL A C 1
ATOM 590 O O . VAL A 1 72 ? 0.194 4.464 8.388 1.00 96.31 72 VAL A O 1
ATOM 593 N N . PHE A 1 73 ? -1.424 5.391 9.638 1.00 96.31 73 PHE A N 1
ATOM 594 C CA . PHE A 1 73 ? -1.923 6.270 8.586 1.00 96.31 73 PHE A CA 1
ATOM 595 C C . PHE A 1 73 ? -0.843 7.250 8.129 1.00 96.31 73 PHE A C 1
ATOM 597 O O . PHE A 1 73 ? -0.557 7.321 6.935 1.00 96.31 73 PHE A O 1
ATOM 604 N N . GLY A 1 74 ? -0.182 7.936 9.068 1.00 95.25 74 GLY A N 1
ATOM 605 C CA . GLY A 1 74 ? 0.912 8.858 8.757 1.00 95.25 74 GLY A CA 1
ATOM 606 C C . GLY A 1 74 ? 2.074 8.173 8.034 1.00 95.25 74 GLY A C 1
ATOM 607 O O . GLY A 1 74 ? 2.539 8.655 7.000 1.00 95.25 74 GLY A O 1
ATOM 608 N N . PHE A 1 75 ? 2.499 7.003 8.517 1.00 96.31 75 PHE A N 1
ATOM 609 C CA . PHE A 1 75 ? 3.562 6.224 7.877 1.00 96.31 75 PHE A CA 1
ATOM 610 C C . PHE A 1 75 ? 3.187 5.786 6.452 1.00 96.31 75 PHE A C 1
ATOM 612 O O . PHE A 1 75 ? 3.951 5.986 5.506 1.00 96.31 75 PHE A O 1
ATOM 619 N N . THR A 1 76 ? 1.982 5.240 6.280 1.00 94.81 76 THR A N 1
ATOM 620 C CA . THR A 1 76 ? 1.487 4.763 4.979 1.00 94.81 76 THR A CA 1
ATOM 621 C C . THR A 1 76 ? 1.304 5.922 4.000 1.00 94.81 76 THR A C 1
ATOM 623 O O . THR A 1 76 ? 1.567 5.777 2.806 1.00 94.81 76 THR A O 1
ATOM 626 N N . PHE A 1 77 ? 0.912 7.097 4.495 1.00 95.69 77 PHE A N 1
ATOM 627 C CA . PHE A 1 77 ? 0.825 8.312 3.697 1.00 95.69 77 PHE A CA 1
ATOM 628 C C . PHE A 1 77 ? 2.205 8.769 3.203 1.00 95.69 77 PHE A C 1
ATOM 630 O O . PHE A 1 77 ? 2.375 9.026 2.011 1.00 95.69 77 PHE A O 1
ATOM 637 N N . MET A 1 78 ? 3.223 8.786 4.068 1.00 96.75 78 MET A N 1
ATOM 638 C CA . MET A 1 78 ? 4.597 9.101 3.649 1.00 96.75 78 MET A CA 1
ATOM 639 C C . MET A 1 78 ? 5.126 8.101 2.617 1.00 96.75 78 MET A C 1
ATOM 641 O O . MET A 1 78 ? 5.739 8.490 1.620 1.00 96.75 78 MET A O 1
ATOM 645 N N . GLN A 1 79 ? 4.829 6.814 2.800 1.00 94.25 79 GLN A N 1
ATOM 646 C CA . GLN A 1 79 ? 5.157 5.781 1.822 1.00 94.25 79 GLN A CA 1
ATOM 647 C C . GLN A 1 79 ? 4.464 6.036 0.476 1.00 94.25 79 GLN A C 1
ATOM 649 O O . GLN A 1 79 ? 5.092 5.905 -0.576 1.00 94.25 79 GLN A O 1
ATOM 654 N N . PHE A 1 80 ? 3.190 6.430 0.491 1.00 94.56 80 PHE A N 1
ATOM 655 C CA . PHE A 1 80 ? 2.448 6.776 -0.717 1.00 94.56 80 PHE A CA 1
ATOM 656 C C . PHE A 1 80 ? 3.105 7.930 -1.486 1.00 94.56 80 PHE A C 1
ATOM 658 O O . PHE A 1 80 ? 3.303 7.825 -2.698 1.00 94.56 80 PHE A O 1
ATOM 665 N N . VAL A 1 81 ? 3.512 8.994 -0.788 1.00 94.88 81 VAL A N 1
ATOM 666 C CA . VAL A 1 81 ? 4.219 10.133 -1.397 1.00 94.88 81 VAL A CA 1
ATOM 667 C C . VAL A 1 81 ? 5.534 9.685 -2.045 1.00 94.88 81 VAL A C 1
ATOM 669 O O . VAL A 1 81 ? 5.788 10.015 -3.205 1.00 94.88 81 VAL A O 1
ATOM 672 N N . GLY A 1 82 ? 6.341 8.875 -1.354 1.00 93.44 82 GLY A N 1
ATOM 673 C CA . GLY A 1 82 ? 7.591 8.346 -1.912 1.00 93.44 82 GLY A CA 1
ATOM 674 C C . GLY A 1 82 ? 7.374 7.471 -3.155 1.00 93.44 82 GLY A C 1
ATOM 675 O O . GLY A 1 82 ? 8.124 7.554 -4.129 1.00 93.44 82 GLY A O 1
ATOM 676 N N . LEU A 1 83 ? 6.302 6.674 -3.176 1.00 92.88 83 LEU A N 1
ATOM 677 C CA . LEU A 1 83 ? 5.929 5.866 -4.341 1.00 92.88 83 LEU A CA 1
ATOM 678 C C . LEU A 1 83 ? 5.487 6.723 -5.531 1.00 92.88 83 LEU A C 1
ATOM 680 O O . LEU A 1 8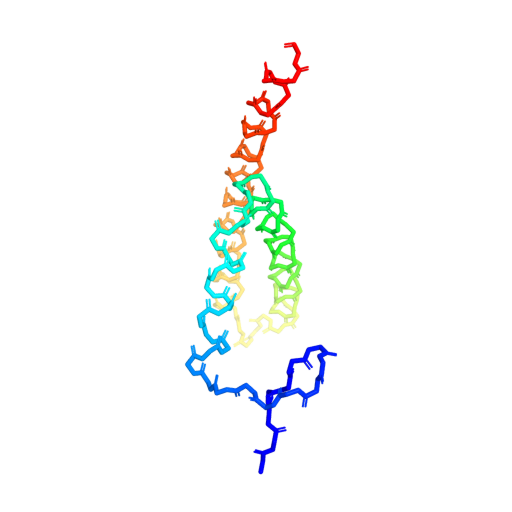3 ? 5.840 6.410 -6.669 1.00 92.88 83 LEU A O 1
ATOM 684 N N . MET A 1 84 ? 4.762 7.814 -5.281 1.00 92.06 84 MET A N 1
ATOM 685 C CA . MET A 1 84 ? 4.376 8.772 -6.320 1.00 92.06 84 MET A CA 1
ATOM 686 C C . MET A 1 84 ? 5.598 9.460 -6.935 1.00 92.06 84 MET A C 1
ATOM 688 O O . MET A 1 84 ? 5.685 9.565 -8.158 1.00 92.06 84 MET A O 1
ATOM 692 N N . GLN A 1 85 ? 6.579 9.854 -6.117 1.00 91.94 85 GLN A N 1
ATOM 693 C CA . GLN A 1 85 ? 7.845 10.406 -6.611 1.00 91.94 85 GLN A CA 1
ATOM 694 C C . GLN A 1 85 ? 8.597 9.389 -7.474 1.00 91.94 85 GLN A C 1
ATOM 696 O O . GLN A 1 85 ? 8.974 9.698 -8.603 1.00 91.94 85 GLN A O 1
ATOM 701 N N . LYS A 1 86 ? 8.742 8.150 -6.989 1.00 90.62 86 LYS A N 1
ATOM 702 C CA . LYS A 1 86 ? 9.392 7.066 -7.736 1.00 90.62 86 LYS A CA 1
ATOM 703 C C . LYS A 1 86 ? 8.707 6.809 -9.081 1.00 90.62 86 LYS A C 1
ATOM 705 O O . LYS A 1 86 ? 9.384 6.665 -10.096 1.00 90.62 86 LYS A O 1
ATOM 710 N N . LYS A 1 87 ? 7.371 6.782 -9.100 1.00 91.50 87 LYS A N 1
ATOM 711 C CA . LYS A 1 87 ? 6.579 6.626 -10.325 1.00 91.50 87 LYS A CA 1
ATOM 712 C C . LYS A 1 87 ? 6.846 7.771 -11.309 1.00 91.50 87 LYS A C 1
ATOM 714 O O . LYS A 1 87 ? 7.101 7.495 -12.474 1.00 91.50 87 LYS A O 1
ATOM 719 N N . ASN A 1 88 ? 6.812 9.024 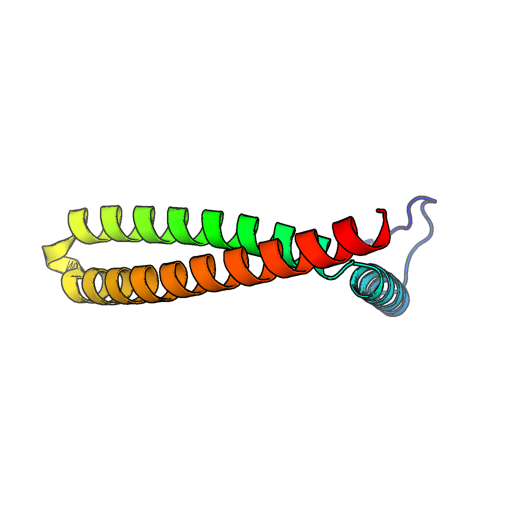-10.853 1.00 88.88 88 ASN A N 1
ATOM 720 C CA . ASN A 1 88 ? 7.033 10.189 -11.716 1.00 88.88 88 ASN A CA 1
ATOM 721 C C . ASN A 1 88 ? 8.445 10.199 -12.321 1.00 88.88 88 ASN A C 1
ATOM 723 O O . ASN A 1 88 ? 8.603 10.482 -13.503 1.00 88.88 88 ASN A O 1
ATOM 727 N N . VAL A 1 89 ? 9.464 9.840 -11.534 1.00 90.75 89 VAL A N 1
ATOM 728 C CA . VAL A 1 89 ? 10.847 9.715 -12.021 1.00 90.75 89 VAL A CA 1
ATOM 729 C C . VAL A 1 89 ? 10.946 8.653 -13.121 1.00 90.75 89 VAL A C 1
ATOM 731 O O . VAL A 1 89 ? 11.492 8.928 -14.185 1.00 90.75 89 VAL A O 1
ATOM 734 N N . LEU A 1 90 ? 10.372 7.466 -12.902 1.00 89.50 90 LEU A N 1
ATOM 735 C CA . LEU A 1 90 ? 10.346 6.381 -13.893 1.00 89.50 90 LEU A CA 1
ATOM 736 C C . LEU A 1 90 ? 9.597 6.772 -15.174 1.00 89.50 90 LEU A C 1
ATOM 738 O O . LEU A 1 90 ? 10.044 6.459 -16.272 1.00 89.50 90 LEU A O 1
ATOM 742 N N . GLU A 1 91 ? 8.479 7.482 -15.037 1.00 88.38 91 GLU A N 1
ATOM 743 C CA . GLU A 1 91 ? 7.682 7.951 -16.172 1.00 88.38 91 GLU A CA 1
ATOM 744 C C . GLU A 1 91 ? 8.440 8.988 -17.016 1.00 88.38 91 GLU A C 1
ATOM 746 O O . GLU A 1 91 ? 8.367 8.957 -18.243 1.00 88.38 91 GLU A O 1
ATOM 751 N N . ASN A 1 92 ? 9.222 9.863 -16.376 1.00 86.62 92 ASN A N 1
ATOM 752 C CA . ASN A 1 92 ? 10.084 10.820 -17.070 1.00 86.62 92 ASN A CA 1
ATOM 753 C C . ASN A 1 92 ? 11.242 10.132 -17.808 1.00 86.62 92 ASN A C 1
ATOM 755 O O . ASN A 1 92 ? 11.557 10.529 -18.927 1.00 86.62 92 ASN A O 1
ATOM 759 N N . PHE A 1 93 ? 11.846 9.090 -17.223 1.00 86.12 93 PHE A N 1
ATOM 760 C CA . PHE A 1 93 ? 12.874 8.294 -17.903 1.00 86.12 93 PHE A CA 1
ATOM 761 C C . PHE A 1 93 ? 12.327 7.581 -19.144 1.00 86.12 93 PHE A C 1
ATOM 763 O O . PHE A 1 93 ? 12.948 7.643 -20.200 1.00 86.12 93 PHE A O 1
ATOM 770 N N . GLU A 1 94 ? 11.156 6.944 -19.047 1.00 79.50 94 GLU A N 1
ATOM 771 C CA . GLU A 1 94 ? 10.544 6.265 -20.196 1.00 79.50 94 GLU A CA 1
ATOM 772 C C . GLU A 1 94 ? 10.102 7.252 -21.290 1.00 79.50 94 GLU A C 1
ATOM 774 O O . GLU A 1 94 ? 10.288 6.963 -22.468 1.00 79.50 94 GLU A O 1
ATOM 779 N N . ARG A 1 95 ? 9.585 8.442 -20.939 1.00 76.50 95 ARG A N 1
ATOM 780 C CA . ARG A 1 95 ? 9.263 9.485 -21.935 1.00 76.50 95 ARG A CA 1
ATOM 781 C C . ARG A 1 95 ? 10.503 10.073 -22.605 1.00 76.50 95 ARG A C 1
ATOM 783 O O . ARG A 1 95 ? 10.467 10.303 -23.806 1.00 76.50 95 ARG A O 1
ATOM 790 N N . GLY A 1 96 ? 11.580 10.307 -21.853 1.00 71.88 96 GLY A N 1
ATOM 791 C CA . GLY A 1 96 ? 12.838 10.841 -22.387 1.00 71.88 96 GLY A CA 1
ATOM 792 C C . GLY A 1 96 ? 13.585 9.876 -23.315 1.00 71.88 96 GLY A C 1
ATOM 793 O O . GLY A 1 96 ? 14.406 10.320 -24.101 1.00 71.88 96 GLY A O 1
ATOM 794 N N . TYR A 1 97 ? 13.287 8.575 -23.250 1.00 58.81 97 TYR A N 1
ATOM 795 C CA . TYR A 1 97 ? 13.799 7.563 -24.183 1.00 58.81 97 TYR A CA 1
ATOM 796 C C . TYR A 1 97 ? 12.986 7.447 -25.486 1.00 58.81 97 TYR A C 1
ATOM 798 O O . TYR A 1 97 ? 13.461 6.837 -26.439 1.00 58.81 97 TYR A O 1
ATOM 806 N N . ILE A 1 98 ? 11.754 7.969 -25.516 1.00 55.59 98 ILE A N 1
ATOM 807 C CA . ILE A 1 98 ? 10.845 7.923 -26.680 1.00 55.59 98 ILE A CA 1
ATOM 808 C C . ILE A 1 98 ? 10.829 9.280 -27.426 1.00 55.59 98 ILE A C 1
ATOM 810 O O . ILE A 1 98 ? 10.213 9.389 -28.486 1.00 55.59 98 ILE A O 1
ATOM 814 N N . GLY A 1 99 ? 11.494 10.305 -26.877 1.00 47.19 99 GLY A N 1
ATOM 815 C CA . GLY A 1 99 ? 11.653 11.638 -27.472 1.00 47.19 99 GLY A CA 1
ATOM 816 C C . GLY A 1 99 ? 12.901 11.781 -28.328 1.00 47.19 99 GLY A C 1
ATOM 817 O O . GLY A 1 99 ? 13.906 11.102 -28.025 1.00 47.19 99 GLY A O 1
#

Organism: NCBI:txid412755

Foldseek 3Di:
DQDDADPVRHRDDPVRVVVVVVVVVVPQDPLNVLVVVLVVLVVVLVVLVVQLVVCVVVCVPRVVSNVVSVVVNVVSVVVSVVSVVSNVVVVVVVVVVVD

pLDDT: mean 84.98, std 12.15, range [42.12, 96.81]